Protein AF-B7PYD0-F1 (afdb_monomer_lite)

InterPro domains:
  IPR007000 Phospholipase B-like [PF04916] (1-157)
  IPR007000 Phospholipase B-like [PTHR12370] (1-157)

Radius of gyration: 15.92 Å; chains: 1; bounding box: 41×40×40 Å

Foldseek 3Di:
DAKDWDWAQAQDDPDPPDPDFFQQNIKTFIPHPPDPAHVQGWIDGNLQKTKDKDFQADPDPVLCVLQDPQADDQRVQQVQLSRHDNALVSSQVSSPGRARQPRWIWMWMARNVQDDPPDQRDWRRIKIWTDGRVDIDIDTCSVVCRVVVDDDDDNHD

Organism: Ixodes scapularis (NCBI:txid6945)

Secondary structure (DSSP, 8-state):
---EEEEEE---BSSTT--SBPTTSEEEEEE-TT-SS-SS-EEEETTSEEEEEEE-----GGGGGG--SSSB-HHHHHHHHHHH-SSHHHHHHHHTTTB-S-S-EEEEEEEGGG--TTSPPPTTSEEEEEEETTEEEEEE-HHHHHHHS----SS--

Structure (mmCIF, N/CA/C/O backbone):
data_AF-B7PYD0-F1
#
_entry.id   AF-B7PYD0-F1
#
loop_
_atom_site.group_PDB
_atom_site.id
_atom_site.type_symbol
_atom_site.label_atom_id
_atom_site.label_alt_id
_atom_site.label_comp_id
_atom_site.label_asym_id
_atom_site.label_entity_id
_atom_site.label_seq_id
_atom_site.pdbx_PDB_ins_code
_atom_site.Cartn_x
_atom_site.Cartn_y
_atom_site.Cartn_z
_atom_site.occupancy
_atom_site.B_iso_or_equiv
_atom_site.auth_seq_id
_atom_site.auth_comp_id
_atom_site.auth_asym_id
_atom_site.auth_atom_id
_atom_site.pdbx_PDB_model_num
ATOM 1 N N . MET A 1 1 ? 17.494 -17.123 7.353 1.00 91.00 1 MET A N 1
ATOM 2 C CA . MET A 1 1 ? 16.226 -16.404 7.616 1.00 91.00 1 MET A CA 1
ATOM 3 C C . MET A 1 1 ? 16.428 -15.362 8.721 1.00 91.00 1 MET A C 1
ATOM 5 O O . MET A 1 1 ? 15.903 -15.524 9.813 1.00 91.00 1 MET A O 1
ATOM 9 N N . LEU A 1 2 ? 17.213 -14.304 8.477 1.00 97.56 2 LEU A N 1
ATOM 10 C CA . LEU A 1 2 ? 17.384 -13.230 9.467 1.00 97.56 2 LEU A CA 1
ATOM 11 C C . LEU A 1 2 ? 16.193 -12.275 9.375 1.00 97.56 2 LEU A C 1
ATOM 13 O O . LEU A 1 2 ? 16.037 -11.593 8.366 1.00 97.56 2 LEU A O 1
ATOM 17 N N . ARG A 1 3 ? 15.344 -12.257 10.403 1.00 98.44 3 ARG A N 1
ATOM 18 C CA . ARG A 1 3 ? 14.089 -11.496 10.422 1.00 98.44 3 ARG A CA 1
ATOM 19 C C . ARG A 1 3 ? 14.120 -10.449 11.525 1.00 98.44 3 ARG A C 1
ATOM 21 O O . ARG A 1 3 ? 14.682 -10.686 12.589 1.00 98.44 3 ARG A O 1
ATOM 28 N N . ILE A 1 4 ? 13.498 -9.303 11.268 1.00 98.69 4 ILE A N 1
ATOM 29 C CA . ILE A 1 4 ? 13.268 -8.254 12.262 1.00 98.69 4 ILE A CA 1
ATOM 30 C C . ILE A 1 4 ? 11.843 -7.744 12.072 1.00 98.69 4 ILE A C 1
ATOM 32 O O . ILE A 1 4 ? 11.530 -7.183 11.024 1.00 98.69 4 ILE A O 1
ATOM 36 N N . LEU A 1 5 ? 11.000 -7.893 13.091 1.00 98.75 5 LEU A N 1
ATOM 37 C CA . LEU A 1 5 ? 9.751 -7.140 13.178 1.00 98.75 5 L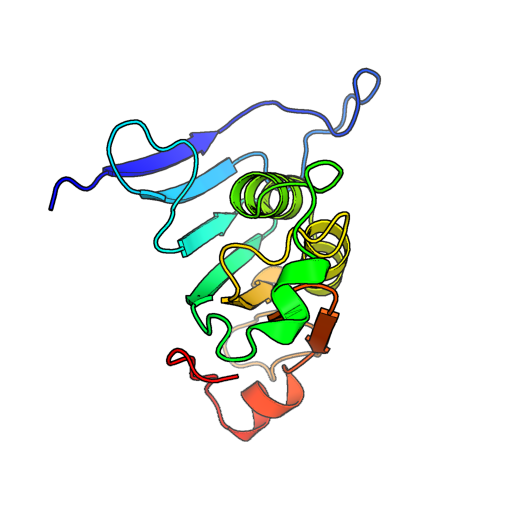EU A CA 1
ATOM 38 C C . LEU A 1 5 ? 10.092 -5.702 13.583 1.00 98.75 5 LEU A C 1
ATOM 40 O O . LEU A 1 5 ? 10.771 -5.488 14.588 1.00 98.75 5 LEU A O 1
ATOM 44 N N . LYS A 1 6 ? 9.662 -4.717 12.795 1.00 98.81 6 LYS A N 1
ATOM 45 C CA . LYS A 1 6 ? 10.004 -3.306 13.015 1.00 98.81 6 LYS A CA 1
ATOM 46 C C . LYS A 1 6 ? 8.772 -2.519 13.395 1.00 98.81 6 LYS A C 1
ATOM 48 O O . LYS A 1 6 ? 7.726 -2.690 12.785 1.00 98.81 6 LYS A O 1
ATOM 53 N N . LYS A 1 7 ? 8.936 -1.611 14.356 1.00 98.81 7 LYS A N 1
ATOM 54 C CA . LYS A 1 7 ? 7.986 -0.543 14.657 1.00 98.81 7 LYS A CA 1
ATOM 55 C C . LYS A 1 7 ? 8.689 0.789 14.455 1.00 98.81 7 LYS A C 1
ATOM 57 O O . LYS A 1 7 ? 9.640 1.100 15.168 1.00 98.81 7 LYS A O 1
ATOM 62 N N . TYR A 1 8 ? 8.219 1.569 13.495 1.00 98.75 8 TYR A N 1
ATOM 63 C CA . TYR A 1 8 ? 8.655 2.943 13.286 1.00 98.75 8 TYR A CA 1
ATOM 64 C C . TYR A 1 8 ? 7.594 3.893 13.817 1.00 98.75 8 TYR A C 1
ATOM 66 O O . TYR A 1 8 ? 6.410 3.672 13.600 1.00 98.75 8 TYR A O 1
ATOM 74 N N . SER A 1 9 ? 8.031 4.926 14.534 1.00 98.62 9 SER A N 1
ATOM 75 C CA . SER A 1 9 ? 7.193 6.003 15.062 1.00 98.62 9 SER A CA 1
ATOM 76 C C . SER A 1 9 ? 7.924 7.311 14.805 1.00 98.62 9 SER A C 1
ATOM 78 O O . SER A 1 9 ? 8.769 7.727 15.598 1.00 98.62 9 SER A O 1
ATOM 80 N N . PHE A 1 10 ? 7.635 7.928 13.668 1.00 97.94 10 PHE A N 1
ATOM 81 C CA . PHE A 1 10 ? 8.270 9.164 13.229 1.00 97.94 10 PHE A CA 1
ATOM 82 C C . PHE A 1 10 ? 7.337 10.356 13.424 1.00 97.94 10 PHE A C 1
ATOM 84 O O . PHE A 1 10 ? 6.131 10.207 13.586 1.00 97.94 10 PHE A O 1
ATOM 91 N N . LYS A 1 11 ? 7.904 11.562 13.416 1.00 96.88 11 LYS A N 1
ATOM 92 C CA . LYS A 1 11 ? 7.161 12.826 13.509 1.00 96.88 11 LYS A CA 1
ATOM 93 C C . LYS A 1 11 ? 7.244 13.586 12.186 1.00 96.88 11 LYS A C 1
ATOM 95 O O . LYS A 1 11 ? 7.642 14.739 12.146 1.00 96.88 11 LYS A O 1
ATOM 100 N N . PHE A 1 12 ? 6.972 12.885 11.087 1.00 96.94 12 PHE A N 1
ATOM 101 C CA . PHE A 1 12 ? 6.965 13.500 9.763 1.00 96.94 12 PHE A CA 1
ATOM 102 C C . PHE A 1 12 ? 5.669 14.276 9.532 1.00 96.94 12 PHE A C 1
ATOM 104 O O . PHE A 1 12 ? 4.609 13.895 10.027 1.00 96.94 12 PHE A O 1
ATOM 111 N N . HIS A 1 13 ? 5.779 15.326 8.731 1.00 96.81 13 HIS A N 1
ATOM 112 C CA . HIS A 1 13 ? 4.676 16.170 8.290 1.00 96.81 13 HIS A CA 1
ATOM 113 C C . HIS A 1 13 ? 4.474 16.011 6.780 1.00 96.81 13 HIS A C 1
ATOM 115 O O . HIS A 1 13 ? 5.375 15.548 6.076 1.00 96.81 13 HIS A O 1
ATOM 121 N N . SER A 1 14 ? 3.289 16.362 6.278 1.00 90.69 14 SER A N 1
ATOM 122 C CA . SER A 1 14 ? 2.932 16.209 4.857 1.00 90.69 14 SER A CA 1
ATOM 123 C C . SER A 1 14 ? 3.811 17.051 3.925 1.00 90.69 14 SER A C 1
ATOM 125 O O . SER A 1 14 ? 4.166 16.614 2.832 1.00 90.69 14 SER A O 1
ATOM 127 N N . THR A 1 15 ? 4.190 18.249 4.370 1.00 91.75 15 THR A N 1
ATOM 128 C CA . THR A 1 15 ? 5.066 19.186 3.659 1.00 91.75 15 THR A CA 1
ATOM 129 C C . THR A 1 15 ? 5.966 19.921 4.652 1.00 91.75 15 THR A C 1
ATOM 131 O O . THR A 1 15 ? 5.723 19.882 5.857 1.00 91.75 15 THR A O 1
ATOM 134 N N . TYR A 1 16 ? 6.986 20.628 4.153 1.00 88.12 16 TYR A N 1
ATOM 135 C CA . TYR A 1 16 ? 7.907 21.418 4.983 1.00 88.12 16 TYR A CA 1
ATOM 136 C C . TYR A 1 16 ? 7.199 22.471 5.857 1.00 88.12 16 TYR A C 1
ATOM 138 O O . TYR A 1 16 ? 7.636 22.727 6.972 1.00 88.12 16 TYR A O 1
ATOM 146 N N . GLY A 1 17 ? 6.106 23.064 5.363 1.00 91.25 17 GLY A N 1
ATOM 147 C CA . GLY A 1 17 ? 5.342 24.085 6.087 1.00 91.25 17 GLY A CA 1
ATOM 148 C C . GLY A 1 17 ? 4.179 23.545 6.923 1.00 91.25 17 GLY A C 1
ATOM 149 O O . GLY A 1 17 ? 3.496 24.331 7.572 1.00 91.25 17 GLY A O 1
ATOM 150 N N . SER A 1 18 ? 3.914 22.235 6.893 1.00 93.25 18 SER A N 1
ATOM 151 C CA . SER A 1 18 ? 2.795 21.644 7.629 1.00 93.25 18 SER A CA 1
ATOM 152 C C . SER A 1 18 ? 3.160 21.386 9.089 1.00 93.25 18 SER A C 1
ATOM 154 O O . SER A 1 18 ? 4.213 20.823 9.378 1.00 93.25 18 SER A O 1
ATOM 156 N N . SER A 1 19 ? 2.251 21.725 10.005 1.00 92.38 19 SER A N 1
ATOM 157 C CA . SER A 1 19 ? 2.303 21.297 11.408 1.00 92.38 19 SER A CA 1
ATOM 158 C C . SER A 1 19 ? 1.579 19.968 11.651 1.00 92.38 19 SER A C 1
ATOM 160 O O . SER A 1 19 ? 1.785 19.330 12.684 1.00 92.38 19 SER A O 1
ATOM 162 N N . GLU A 1 20 ? 0.761 19.509 10.702 1.00 93.62 20 GLU A N 1
ATOM 163 C CA . GLU A 1 20 ? 0.014 18.258 10.814 1.00 93.62 20 GLU A CA 1
ATOM 164 C C . GLU A 1 20 ? 0.927 17.059 10.569 1.00 93.62 20 GLU A C 1
ATOM 166 O O . GLU A 1 20 ? 1.699 17.028 9.602 1.00 93.62 20 GLU A O 1
ATOM 171 N N . LEU A 1 21 ? 0.857 16.075 11.466 1.00 96.50 21 LEU A N 1
ATOM 172 C CA . LEU A 1 21 ? 1.558 14.808 11.306 1.00 96.50 21 LEU A CA 1
ATOM 173 C C . LEU A 1 21 ? 0.917 13.990 10.188 1.00 96.50 21 LEU A C 1
ATOM 175 O O . LEU A 1 21 ? -0.302 13.978 10.031 1.00 96.50 21 LEU A O 1
ATOM 179 N N . ILE A 1 22 ? 1.743 13.252 9.452 1.00 97.94 22 ILE A N 1
ATOM 180 C CA . ILE A 1 22 ? 1.234 12.304 8.461 1.00 97.94 22 ILE A CA 1
ATOM 181 C C . ILE A 1 22 ? 0.354 11.221 9.127 1.00 97.94 22 ILE A C 1
ATOM 183 O O . ILE A 1 22 ? 0.670 10.783 10.239 1.00 97.94 22 ILE A O 1
ATOM 187 N N . PRO A 1 23 ? -0.705 10.723 8.463 1.00 98.31 23 PRO A N 1
ATOM 188 C CA . PRO A 1 23 ? -1.593 9.706 9.038 1.00 98.31 23 PRO A CA 1
ATOM 189 C C . PRO A 1 23 ? -0.860 8.416 9.434 1.00 98.31 23 PRO A C 1
ATOM 191 O O . PRO A 1 23 ? -1.101 7.843 10.499 1.00 98.31 23 PRO A O 1
ATOM 194 N N . GLY A 1 24 ? 0.091 7.981 8.606 1.00 98.50 24 GLY A N 1
ATOM 195 C CA . GLY A 1 24 ? 0.945 6.815 8.829 1.00 98.50 24 GLY A CA 1
ATOM 196 C C . GLY A 1 24 ? 2.221 7.114 9.616 1.00 98.50 24 GLY A C 1
ATOM 197 O O . GLY A 1 24 ? 3.279 6.565 9.306 1.00 98.50 24 GLY A O 1
ATOM 198 N N . HIS A 1 25 ? 2.163 8.010 10.607 1.00 98.31 25 HIS A N 1
ATOM 199 C CA . HIS A 1 25 ? 3.323 8.377 11.428 1.00 98.31 25 HIS A CA 1
ATOM 200 C C . HIS A 1 25 ? 3.896 7.200 12.236 1.00 98.31 25 HIS A C 1
ATOM 202 O O . HIS A 1 25 ? 5.083 7.206 12.574 1.00 98.31 25 HIS A O 1
ATOM 208 N N . THR A 1 26 ? 3.080 6.181 12.529 1.00 98.81 26 THR A N 1
ATOM 209 C CA . THR A 1 26 ? 3.517 4.932 13.156 1.00 98.81 26 THR A CA 1
ATOM 210 C C . THR A 1 26 ? 3.153 3.740 12.277 1.00 98.81 26 THR A C 1
ATOM 212 O O . THR A 1 26 ? 2.001 3.585 11.887 1.00 98.81 26 THR A O 1
ATOM 215 N N . ALA A 1 27 ? 4.115 2.857 12.013 1.00 98.75 27 ALA A N 1
ATOM 216 C CA . ALA A 1 27 ? 3.892 1.618 11.272 1.00 98.75 27 ALA A CA 1
ATOM 217 C C . ALA A 1 27 ? 4.639 0.450 11.924 1.00 98.75 27 ALA A C 1
ATOM 219 O O . ALA A 1 27 ? 5.789 0.600 12.343 1.00 98.75 27 ALA A O 1
ATOM 220 N N . THR A 1 28 ? 3.991 -0.713 11.994 1.00 98.88 28 THR A N 1
ATOM 221 C CA . THR A 1 28 ? 4.602 -1.984 12.410 1.00 98.88 28 THR A CA 1
ATOM 222 C C . THR A 1 28 ? 4.556 -2.969 11.256 1.00 98.88 28 THR A C 1
ATOM 224 O O . THR A 1 28 ? 3.504 -3.132 10.647 1.00 98.88 28 THR A O 1
ATOM 227 N N . PHE A 1 29 ? 5.677 -3.610 10.940 1.00 98.88 29 PHE A N 1
ATOM 228 C CA . PHE A 1 29 ? 5.786 -4.463 9.759 1.00 98.88 29 PHE A CA 1
ATOM 229 C C . PHE A 1 29 ? 6.887 -5.517 9.887 1.00 98.88 29 PHE A C 1
ATOM 231 O O . PHE A 1 29 ? 7.907 -5.299 10.554 1.00 98.88 29 PHE A O 1
ATOM 238 N N . SER A 1 30 ? 6.687 -6.670 9.249 1.00 98.81 30 SER A N 1
ATOM 239 C CA . SER A 1 30 ? 7.702 -7.726 9.139 1.00 98.81 30 SER A CA 1
ATOM 240 C C . SER A 1 30 ? 8.831 -7.271 8.216 1.00 98.81 30 SER A C 1
ATOM 242 O O . SER A 1 30 ? 8.572 -6.592 7.236 1.00 98.81 30 SER A O 1
ATOM 244 N N . SER A 1 31 ? 10.098 -7.564 8.520 1.00 98.81 31 SER A N 1
ATOM 245 C CA . SER A 1 31 ? 11.231 -7.078 7.715 1.00 98.81 31 SER A CA 1
ATOM 246 C C . SER A 1 31 ? 12.510 -7.905 7.940 1.00 98.81 31 SER A C 1
ATOM 248 O O . SER A 1 31 ? 12.498 -8.966 8.569 1.00 98.81 31 SER A O 1
ATOM 250 N N . SER A 1 32 ? 13.638 -7.409 7.420 1.00 98.50 32 SER A N 1
ATOM 251 C CA . SER A 1 32 ? 14.988 -7.988 7.515 1.00 98.50 32 SER A CA 1
ATOM 252 C C . SER A 1 32 ? 16.040 -6.915 7.864 1.00 98.50 32 SER A C 1
ATOM 254 O O . SER A 1 32 ? 15.772 -5.724 7.665 1.00 98.50 32 SER A O 1
ATOM 256 N N . PRO A 1 33 ? 17.235 -7.267 8.383 1.00 98.62 33 PRO A N 1
ATOM 257 C CA . PRO A 1 33 ? 18.307 -6.299 8.657 1.00 98.62 33 PRO A CA 1
ATOM 258 C C . PRO A 1 33 ? 18.625 -5.394 7.452 1.00 98.62 33 PRO A C 1
ATOM 260 O O . PRO A 1 33 ? 18.609 -5.848 6.312 1.00 98.62 33 PRO A O 1
ATOM 263 N N . GLY A 1 34 ? 18.864 -4.100 7.689 1.00 98.00 34 GLY A N 1
ATOM 264 C CA . GLY A 1 34 ? 19.215 -3.117 6.647 1.00 98.00 34 GLY A CA 1
ATOM 265 C C . GLY A 1 34 ? 18.071 -2.643 5.734 1.00 98.00 34 GLY A C 1
ATOM 266 O O . GLY A 1 34 ? 18.185 -1.587 5.121 1.00 98.00 34 GLY A O 1
ATOM 267 N N . ARG A 1 35 ? 16.939 -3.356 5.666 1.00 98.06 35 ARG A N 1
ATOM 268 C CA . ARG A 1 35 ? 15.778 -2.936 4.859 1.00 98.06 35 ARG A CA 1
ATOM 269 C C . ARG A 1 35 ? 14.967 -1.851 5.580 1.00 98.06 35 ARG A C 1
ATOM 271 O O . ARG A 1 35 ? 14.651 -2.014 6.749 1.00 98.06 35 ARG A O 1
ATOM 278 N N . ILE A 1 36 ? 14.585 -0.760 4.924 1.00 98.44 36 ILE A N 1
ATOM 279 C CA . ILE A 1 36 ? 13.786 0.320 5.559 1.00 98.44 36 ILE A CA 1
ATOM 280 C C . ILE A 1 36 ? 12.269 0.197 5.321 1.00 98.44 36 ILE A C 1
ATOM 282 O O . ILE A 1 36 ? 11.508 1.095 5.668 1.00 98.44 36 ILE A O 1
ATOM 286 N N . PHE A 1 37 ? 11.847 -0.921 4.734 1.00 98.69 37 PHE A N 1
ATOM 287 C CA . PHE A 1 37 ? 10.468 -1.317 4.443 1.00 98.69 37 PHE A CA 1
ATOM 288 C C . PHE A 1 37 ? 10.308 -2.824 4.725 1.00 98.69 37 PHE A C 1
ATOM 290 O O . PHE A 1 37 ? 11.274 -3.476 5.141 1.00 98.69 37 PHE A O 1
ATOM 297 N N . SER A 1 38 ? 9.113 -3.382 4.556 1.00 98.75 38 SER A N 1
ATOM 298 C CA . SER A 1 38 ? 8.831 -4.792 4.826 1.00 98.75 38 SER A CA 1
ATOM 299 C C . SER A 1 38 ? 9.524 -5.706 3.828 1.00 98.75 38 SER A C 1
ATOM 301 O O . SER A 1 38 ? 10.485 -6.389 4.195 1.00 98.75 38 SER A O 1
ATOM 303 N N . GLY A 1 39 ? 9.113 -5.637 2.563 1.00 97.69 39 GLY A N 1
ATOM 304 C CA . GLY A 1 39 ? 9.596 -6.508 1.505 1.00 97.69 39 GLY A CA 1
ATOM 305 C C . GLY A 1 39 ? 9.067 -7.933 1.547 1.00 97.69 39 GLY A C 1
ATOM 306 O O . GLY A 1 39 ? 9.579 -8.748 0.786 1.00 97.69 39 GLY A O 1
ATOM 307 N N . ASP A 1 40 ? 8.147 -8.227 2.470 1.00 98.19 40 ASP A N 1
ATOM 308 C CA . ASP A 1 40 ? 7.336 -9.439 2.434 1.00 98.19 40 ASP A CA 1
ATOM 309 C C . ASP A 1 40 ? 6.167 -9.296 1.431 1.00 98.19 40 ASP A C 1
ATOM 311 O O . ASP A 1 40 ? 6.031 -10.195 0.613 1.00 98.19 40 ASP A O 1
ATOM 315 N N . ASP A 1 41 ? 5.326 -8.246 1.407 1.00 98.56 41 ASP A N 1
ATOM 316 C CA . ASP A 1 41 ? 5.104 -7.117 2.337 1.00 98.56 41 ASP A CA 1
ATOM 317 C C . ASP A 1 41 ? 3.895 -7.309 3.298 1.00 98.56 41 ASP A C 1
ATOM 319 O O . ASP A 1 41 ? 2.841 -7.804 2.902 1.00 98.56 41 ASP A O 1
ATOM 323 N N . PHE A 1 42 ? 4.003 -6.833 4.551 1.00 98.88 42 PHE A N 1
ATOM 324 C CA . PHE A 1 42 ? 2.890 -6.775 5.522 1.00 98.88 42 PHE A CA 1
ATOM 325 C C . PHE A 1 42 ? 3.044 -5.615 6.522 1.00 98.88 42 PHE A C 1
ATOM 327 O O . PHE A 1 42 ? 4.039 -5.558 7.252 1.00 98.88 42 PHE A O 1
ATOM 334 N N . TYR A 1 43 ? 2.044 -4.729 6.621 1.00 98.94 43 TYR A N 1
ATOM 335 C CA . TYR A 1 43 ? 2.060 -3.543 7.486 1.00 98.94 43 TYR A CA 1
ATOM 336 C C . TYR A 1 43 ? 0.761 -3.346 8.272 1.00 98.94 43 TYR A C 1
ATOM 338 O O . TYR A 1 43 ? -0.339 -3.526 7.755 1.00 98.94 43 TYR A O 1
ATOM 346 N N . LEU A 1 44 ? 0.907 -2.847 9.500 1.00 98.9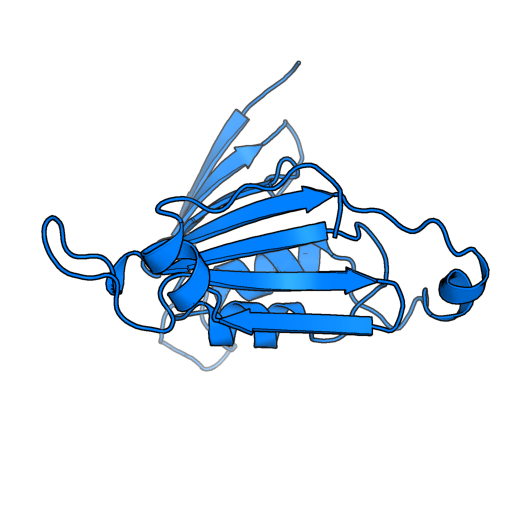4 44 LEU A N 1
ATOM 347 C CA . LEU A 1 44 ? -0.149 -2.228 10.302 1.00 98.94 44 LEU A CA 1
ATOM 348 C C . LEU A 1 44 ? 0.215 -0.764 10.553 1.00 98.94 44 LEU A C 1
ATOM 350 O O . LEU A 1 44 ? 1.324 -0.476 11.016 1.00 98.94 44 LEU A O 1
ATOM 354 N N . ILE A 1 45 ? -0.700 0.156 10.255 1.00 98.94 45 ILE A N 1
ATOM 355 C CA . ILE A 1 45 ? -0.401 1.587 10.129 1.00 98.94 45 ILE A CA 1
ATOM 356 C C . ILE A 1 45 ? -1.326 2.404 11.044 1.00 98.94 45 ILE A C 1
ATOM 358 O O . ILE A 1 45 ? -2.508 2.097 11.186 1.00 98.94 45 ILE A O 1
ATOM 362 N N . SER A 1 46 ? -0.808 3.474 11.658 1.00 98.75 46 SER A N 1
ATOM 363 C CA . SER A 1 46 ? -1.564 4.357 12.566 1.00 98.75 46 SER A CA 1
ATOM 364 C C . SER A 1 46 ? -2.776 5.038 11.938 1.00 98.75 46 SER A C 1
ATOM 366 O O . SER A 1 46 ? -3.673 5.442 12.668 1.00 98.75 46 SER A O 1
ATOM 368 N N . SER A 1 47 ? -2.848 5.115 10.608 1.00 98.62 47 SER A N 1
ATOM 369 C CA . SER A 1 47 ? -4.031 5.581 9.876 1.00 98.62 47 SER A CA 1
ATOM 370 C C . SER A 1 47 ? -5.220 4.610 9.949 1.00 98.62 47 SER A C 1
ATOM 372 O O . SER A 1 47 ? -6.275 4.880 9.373 1.00 98.62 47 SER A O 1
ATOM 374 N N . GLY A 1 48 ? -5.067 3.469 10.630 1.00 98.81 48 GLY A N 1
ATOM 375 C CA . GLY A 1 48 ? -6.061 2.398 10.696 1.00 98.81 48 GLY A CA 1
ATOM 376 C C . GLY A 1 48 ? -6.055 1.490 9.465 1.00 98.81 48 GLY A C 1
ATOM 377 O O . GLY A 1 48 ? -6.943 0.654 9.328 1.00 98.81 48 GLY A O 1
ATOM 378 N N . LEU A 1 49 ? -5.071 1.649 8.575 1.00 98.94 49 LEU A N 1
ATOM 379 C CA . LEU A 1 49 ? -4.895 0.796 7.405 1.00 98.94 49 LEU A CA 1
ATOM 380 C C . LEU A 1 49 ? -4.000 -0.407 7.730 1.00 98.94 49 LEU A C 1
ATOM 382 O O . LEU A 1 49 ? -3.017 -0.295 8.471 1.00 98.94 49 LEU A O 1
ATOM 386 N N . ALA A 1 50 ? -4.317 -1.543 7.118 1.00 98.94 50 ALA A N 1
ATOM 387 C CA . ALA A 1 50 ? -3.411 -2.671 6.963 1.00 98.94 50 ALA A CA 1
ATOM 388 C C . ALA A 1 50 ? -3.139 -2.893 5.474 1.00 98.94 50 ALA A C 1
ATOM 390 O O . ALA A 1 50 ? -4.069 -2.874 4.667 1.00 98.94 50 ALA A O 1
ATOM 391 N N . THR A 1 51 ? -1.871 -3.082 5.112 1.00 98.94 51 THR A N 1
ATOM 392 C CA . THR A 1 51 ? -1.452 -3.256 3.715 1.00 98.94 51 THR A CA 1
ATOM 393 C C . THR A 1 51 ? -0.586 -4.494 3.578 1.00 98.94 51 THR A C 1
ATOM 395 O O . THR A 1 51 ? 0.280 -4.758 4.414 1.00 98.94 51 THR A O 1
ATOM 398 N N . MET A 1 52 ? -0.840 -5.278 2.537 1.00 98.88 52 MET A N 1
ATOM 399 C CA . MET A 1 52 ? -0.051 -6.460 2.201 1.00 98.88 52 MET A CA 1
ATOM 400 C C . MET A 1 52 ? -0.141 -6.756 0.709 1.00 98.88 52 MET A C 1
ATOM 402 O O . MET A 1 52 ? -1.023 -6.233 0.026 1.00 98.88 52 MET A O 1
ATOM 406 N N . GLU A 1 53 ? 0.744 -7.608 0.212 1.00 98.88 53 GLU A N 1
ATOM 407 C CA . GLU A 1 53 ? 0.805 -7.937 -1.208 1.00 98.88 53 GLU A CA 1
ATOM 408 C C . GLU A 1 53 ? 1.178 -9.391 -1.476 1.00 98.88 53 GLU A C 1
ATOM 410 O O . GLU A 1 53 ? 1.739 -10.071 -0.615 1.00 98.88 53 GLU A O 1
ATOM 415 N N . THR A 1 54 ? 0.867 -9.854 -2.687 1.00 98.88 54 THR A N 1
ATOM 416 C CA . THR A 1 54 ? 1.595 -10.966 -3.300 1.00 98.88 54 THR A CA 1
ATOM 417 C C . THR A 1 54 ? 2.078 -10.580 -4.694 1.00 98.88 54 THR A C 1
ATOM 419 O O . THR A 1 54 ? 1.381 -9.917 -5.468 1.00 98.88 54 THR A O 1
ATOM 422 N N . THR A 1 55 ? 3.289 -11.013 -5.033 1.00 98.75 55 THR A N 1
ATOM 423 C CA . THR A 1 55 ? 3.930 -10.661 -6.300 1.00 98.75 55 THR A CA 1
ATOM 424 C C . THR A 1 55 ? 3.333 -11.441 -7.460 1.00 98.75 55 THR A C 1
ATOM 426 O O . THR A 1 55 ? 3.425 -12.665 -7.488 1.00 98.75 55 THR A O 1
ATOM 429 N N . THR A 1 56 ? 2.788 -10.751 -8.455 1.00 97.56 56 THR A N 1
ATOM 430 C CA . THR A 1 56 ? 2.242 -11.350 -9.684 1.00 97.56 56 THR A CA 1
ATOM 431 C C . THR A 1 56 ? 3.280 -11.404 -10.809 1.00 97.56 56 THR A C 1
ATOM 433 O O . THR A 1 56 ? 3.237 -12.276 -11.676 1.00 97.56 56 THR A O 1
ATOM 436 N N . GLY A 1 57 ? 4.275 -10.510 -10.782 1.00 95.69 57 GLY A N 1
ATOM 437 C CA . GLY A 1 57 ? 5.362 -10.471 -11.760 1.00 95.69 57 GLY A CA 1
ATOM 438 C C . GLY A 1 57 ? 4.947 -9.895 -13.120 1.00 95.69 57 GL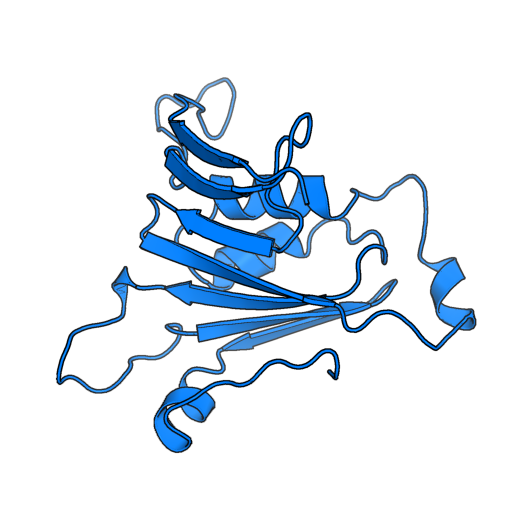Y A C 1
ATOM 439 O O . GLY A 1 57 ? 4.034 -9.085 -13.228 1.00 95.69 57 GLY A O 1
ATOM 440 N N . ASN A 1 58 ? 5.690 -10.234 -14.175 1.00 97.38 58 ASN A N 1
ATOM 441 C CA . ASN A 1 58 ? 5.349 -9.866 -15.552 1.00 97.38 58 ASN A CA 1
ATOM 442 C C . ASN A 1 58 ? 5.895 -10.914 -16.530 1.00 97.38 58 ASN A C 1
ATOM 444 O O . ASN A 1 58 ? 7.107 -11.003 -16.722 1.00 97.38 58 ASN A O 1
ATOM 448 N N . GLY A 1 59 ? 5.002 -11.661 -17.183 1.00 96.56 59 GLY A N 1
ATOM 449 C CA . GLY A 1 59 ? 5.361 -12.632 -18.225 1.00 96.56 59 GLY A CA 1
ATOM 450 C C . GLY A 1 59 ? 5.499 -12.039 -19.632 1.00 96.56 59 GLY A C 1
ATOM 451 O O . GLY A 1 59 ? 5.962 -12.721 -20.541 1.00 96.56 59 GLY A O 1
ATOM 452 N N . ASN A 1 60 ? 5.108 -10.777 -19.841 1.00 98.00 60 ASN A N 1
ATOM 453 C CA . ASN A 1 60 ? 5.111 -10.140 -21.154 1.00 98.00 60 ASN A CA 1
ATOM 454 C C . ASN A 1 60 ? 6.330 -9.216 -21.313 1.00 98.00 60 ASN A C 1
ATOM 456 O O . ASN A 1 60 ? 6.325 -8.064 -20.869 1.00 98.00 60 ASN A O 1
ATOM 460 N N . SER A 1 61 ? 7.373 -9.699 -21.994 1.00 97.88 61 SER A N 1
ATOM 461 C CA . SER A 1 61 ? 8.619 -8.946 -22.224 1.00 97.88 61 SER A CA 1
ATOM 462 C C . SER A 1 61 ? 8.404 -7.634 -22.982 1.00 97.88 61 SER A C 1
ATOM 464 O O . SER A 1 61 ? 9.162 -6.679 -22.809 1.00 97.88 61 SER A O 1
ATOM 466 N N . SER A 1 62 ? 7.333 -7.540 -23.773 1.00 98.50 62 SER A N 1
ATOM 467 C CA . SER A 1 62 ? 7.011 -6.327 -24.516 1.00 98.50 62 SER A CA 1
ATOM 468 C C . SER A 1 62 ? 6.683 -5.145 -23.592 1.00 98.50 62 SER A C 1
ATOM 470 O O . SER A 1 62 ? 6.863 -3.999 -24.002 1.00 98.50 62 SER A O 1
ATOM 472 N N . LEU A 1 63 ? 6.271 -5.392 -22.343 1.00 98.44 63 LEU A N 1
ATOM 473 C CA . LEU A 1 63 ? 5.980 -4.351 -21.355 1.00 98.44 63 LEU A CA 1
ATOM 474 C C . LEU A 1 63 ? 7.243 -3.740 -20.729 1.00 98.44 63 LEU A C 1
ATOM 476 O O . LEU A 1 63 ? 7.181 -2.632 -20.200 1.00 98.44 63 LEU A O 1
ATOM 480 N N . PHE A 1 64 ? 8.417 -4.372 -20.850 1.00 98.19 64 PHE A N 1
ATOM 481 C CA . PHE A 1 64 ? 9.665 -3.824 -20.295 1.00 98.19 64 PHE A CA 1
ATOM 482 C C . PHE A 1 64 ? 10.034 -2.447 -20.865 1.00 98.19 64 PHE A C 1
ATOM 484 O O . PHE A 1 64 ? 10.723 -1.680 -20.200 1.00 98.19 64 PHE A O 1
ATOM 491 N N . ARG A 1 65 ? 9.489 -2.072 -22.031 1.00 97.94 65 ARG A N 1
ATOM 492 C CA . ARG A 1 65 ? 9.613 -0.722 -22.610 1.00 97.94 65 ARG A CA 1
ATOM 493 C C . ARG A 1 65 ? 9.097 0.407 -21.696 1.00 97.94 65 ARG A C 1
ATOM 495 O O . ARG A 1 65 ? 9.444 1.570 -21.907 1.00 97.94 65 ARG A O 1
ATOM 502 N N . TYR A 1 66 ? 8.236 0.088 -20.725 1.00 98.25 66 TYR A N 1
ATOM 503 C CA . TYR A 1 66 ? 7.679 1.047 -19.766 1.00 98.25 66 TYR A CA 1
ATOM 504 C C . TYR A 1 66 ? 8.533 1.210 -18.503 1.00 98.25 66 TYR A C 1
ATOM 506 O O . TYR A 1 66 ? 8.306 2.151 -17.746 1.00 98.25 66 TYR A O 1
ATOM 514 N N . ILE A 1 67 ? 9.540 0.357 -18.297 1.00 98.19 67 ILE A N 1
ATOM 515 C CA . ILE A 1 67 ? 10.477 0.473 -17.178 1.00 98.19 67 ILE A CA 1
ATOM 516 C C . ILE A 1 67 ? 11.532 1.518 -17.552 1.00 98.19 67 ILE A C 1
ATOM 518 O O . ILE A 1 67 ? 12.345 1.307 -18.453 1.00 98.19 67 ILE A O 1
ATOM 522 N N . LYS A 1 68 ? 11.491 2.678 -16.890 1.00 97.62 68 LYS A N 1
ATOM 523 C CA . LYS A 1 68 ? 12.318 3.851 -17.216 1.00 97.62 68 LYS A CA 1
ATOM 524 C C . LYS A 1 68 ? 12.891 4.493 -15.949 1.00 97.62 68 LYS A C 1
ATOM 526 O O . LYS A 1 68 ? 12.237 4.444 -14.909 1.00 97.62 68 LYS A O 1
ATOM 531 N N . PRO A 1 69 ? 14.053 5.168 -16.021 1.00 97.38 69 PRO A N 1
ATOM 532 C CA . PRO A 1 69 ? 14.647 5.847 -14.864 1.00 97.38 69 PRO A CA 1
ATOM 533 C C . PRO A 1 69 ? 13.829 7.052 -14.369 1.00 97.38 69 PRO A C 1
ATOM 535 O O . PRO A 1 69 ? 14.007 7.490 -13.242 1.00 97.38 69 PRO A O 1
ATOM 538 N N . THR A 1 70 ? 12.905 7.579 -15.176 1.00 97.12 70 THR A N 1
ATOM 539 C CA . THR A 1 70 ? 11.983 8.669 -14.806 1.00 97.12 70 THR A CA 1
ATOM 540 C C . THR A 1 70 ? 10.722 8.149 -14.098 1.00 97.12 70 THR A C 1
ATOM 542 O O . THR A 1 70 ? 9.617 8.623 -14.356 1.00 97.12 70 THR A O 1
ATOM 545 N N . THR A 1 71 ? 10.871 7.121 -13.263 1.00 97.81 71 THR A N 1
ATOM 546 C CA . THR A 1 71 ? 9.801 6.493 -12.470 1.00 97.81 71 THR A CA 1
ATOM 547 C C . THR A 1 71 ? 10.259 6.339 -11.020 1.00 97.81 71 THR A C 1
ATOM 549 O O . THR A 1 71 ? 11.443 6.499 -10.727 1.00 97.81 71 THR A O 1
ATOM 552 N N . ASN A 1 72 ? 9.342 6.014 -10.106 1.00 98.44 72 ASN A N 1
ATOM 553 C CA . ASN A 1 72 ? 9.686 5.740 -8.712 1.00 98.44 72 ASN A CA 1
ATOM 554 C C . ASN A 1 72 ? 9.630 4.240 -8.440 1.00 98.44 72 ASN A C 1
ATOM 556 O O . ASN A 1 72 ? 8.598 3.601 -8.656 1.00 98.44 72 ASN A O 1
ATOM 560 N N . LEU A 1 73 ? 10.728 3.689 -7.917 1.00 98.69 73 LEU A N 1
ATOM 561 C CA . LEU A 1 73 ? 10.782 2.288 -7.505 1.00 98.69 73 LEU A CA 1
ATOM 562 C C . LEU A 1 73 ? 9.671 1.971 -6.502 1.00 98.69 73 LEU A C 1
ATOM 564 O O . LEU A 1 73 ? 9.306 2.797 -5.664 1.00 98.69 73 LEU A O 1
ATOM 568 N N . GLU A 1 74 ? 9.160 0.749 -6.596 1.00 98.75 74 GLU A N 1
ATOM 569 C CA . GLU A 1 74 ? 7.986 0.294 -5.855 1.00 98.75 74 GLU A CA 1
ATOM 570 C C . GLU A 1 74 ? 8.098 0.546 -4.349 1.00 98.75 74 GLU A C 1
ATOM 572 O O . GLU A 1 74 ? 7.213 1.188 -3.792 1.00 98.75 74 GLU A O 1
ATOM 577 N N . TYR A 1 75 ? 9.228 0.202 -3.722 1.00 98.69 75 TYR A N 1
ATOM 578 C CA . TYR A 1 75 ? 9.378 0.370 -2.274 1.00 98.69 75 TYR A CA 1
ATOM 579 C C . TYR A 1 75 ? 9.250 1.839 -1.824 1.00 98.69 75 TYR A C 1
ATOM 581 O O . TYR A 1 75 ? 8.808 2.115 -0.709 1.00 98.69 75 TYR A O 1
ATOM 589 N N . VAL A 1 76 ? 9.619 2.803 -2.681 1.00 98.69 76 VAL A N 1
ATOM 590 C CA . VAL A 1 76 ? 9.462 4.241 -2.402 1.00 98.69 76 VAL A CA 1
ATOM 591 C C . VAL A 1 76 ? 7.987 4.623 -2.455 1.00 98.69 76 VAL A C 1
ATOM 593 O O . VAL A 1 76 ? 7.507 5.338 -1.574 1.00 98.69 76 VAL A O 1
ATOM 596 N N . ARG A 1 77 ? 7.260 4.123 -3.462 1.00 98.88 77 ARG A N 1
ATOM 597 C CA . ARG A 1 77 ? 5.816 4.346 -3.621 1.00 98.88 77 ARG A CA 1
ATOM 598 C C . ARG A 1 77 ? 5.024 3.693 -2.488 1.00 98.88 77 ARG A C 1
ATOM 600 O O . ARG A 1 77 ? 4.154 4.347 -1.926 1.00 98.88 77 ARG A O 1
ATOM 607 N N . ASN A 1 78 ? 5.395 2.477 -2.091 1.00 98.88 78 ASN A N 1
ATOM 608 C CA . ASN A 1 78 ? 4.870 1.757 -0.930 1.00 98.88 78 ASN A CA 1
ATOM 609 C C . ASN A 1 78 ? 5.045 2.575 0.364 1.00 98.88 78 ASN A C 1
ATOM 611 O O . ASN A 1 78 ? 4.067 2.893 1.041 1.00 98.88 78 ASN A O 1
ATOM 615 N N . ILE A 1 79 ? 6.271 3.027 0.671 1.00 98.75 79 ILE A N 1
ATOM 616 C CA . ILE A 1 79 ? 6.529 3.880 1.845 1.00 98.75 79 ILE A CA 1
ATOM 617 C C . ILE A 1 79 ? 5.696 5.170 1.796 1.00 98.75 79 ILE A C 1
ATOM 619 O O . ILE A 1 79 ? 5.156 5.580 2.823 1.00 98.75 79 ILE A O 1
ATOM 623 N N . ALA A 1 80 ? 5.605 5.829 0.637 1.00 98.62 80 ALA A N 1
ATOM 624 C CA . ALA A 1 80 ? 4.841 7.066 0.489 1.00 98.62 80 ALA A CA 1
ATOM 625 C C . ALA A 1 80 ? 3.337 6.845 0.722 1.00 98.62 80 ALA A C 1
ATOM 627 O O . ALA A 1 80 ? 2.736 7.577 1.506 1.00 98.62 80 ALA A O 1
ATOM 628 N N . ALA A 1 81 ? 2.755 5.811 0.109 1.00 98.88 81 ALA A N 1
ATOM 629 C CA . ALA A 1 81 ? 1.347 5.460 0.272 1.00 98.88 81 ALA A CA 1
ATOM 630 C C . ALA A 1 81 ? 1.022 5.090 1.727 1.00 98.88 81 ALA A C 1
ATOM 632 O O . ALA A 1 81 ? 0.106 5.663 2.313 1.00 98.88 81 ALA A O 1
ATOM 633 N N . ASN A 1 82 ? 1.841 4.243 2.363 1.00 98.88 82 ASN A N 1
ATOM 634 C CA . ASN A 1 82 ? 1.677 3.879 3.776 1.00 98.88 82 ASN A CA 1
ATOM 635 C C . ASN A 1 82 ? 1.755 5.087 4.719 1.00 98.88 82 ASN A C 1
ATOM 637 O O . ASN A 1 82 ? 1.104 5.105 5.758 1.00 98.88 82 ASN A O 1
ATOM 641 N N . ARG A 1 83 ? 2.572 6.090 4.390 1.00 98.50 83 ARG A N 1
ATOM 642 C CA . ARG A 1 83 ? 2.736 7.290 5.219 1.00 98.50 83 ARG A CA 1
ATOM 643 C C . ARG A 1 83 ? 1.570 8.258 5.087 1.00 98.50 83 ARG A C 1
ATOM 645 O O . ARG A 1 83 ? 1.172 8.848 6.087 1.00 98.50 83 ARG A O 1
ATOM 652 N N . LEU A 1 84 ? 1.076 8.460 3.871 1.00 98.50 84 LEU A N 1
ATOM 653 C CA . LEU A 1 84 ? 0.192 9.577 3.547 1.00 98.50 84 LEU A CA 1
ATOM 654 C C . LEU A 1 84 ? -1.291 9.201 3.534 1.00 98.50 84 LEU A C 1
ATOM 656 O O . LEU A 1 84 ? -2.111 10.063 3.819 1.00 98.50 84 LEU A O 1
ATOM 660 N N . ALA A 1 85 ? -1.637 7.948 3.237 1.00 98.69 85 ALA A N 1
ATOM 661 C CA . ALA A 1 85 ? -3.025 7.565 3.022 1.00 98.69 85 ALA A CA 1
ATOM 662 C C . ALA A 1 85 ? -3.848 7.460 4.314 1.00 98.69 85 ALA A C 1
ATOM 664 O O . ALA A 1 85 ? -3.421 6.883 5.322 1.00 98.69 85 ALA A O 1
ATOM 665 N N . THR A 1 86 ? -5.081 7.954 4.234 1.00 98.44 86 THR A N 1
ATOM 666 C CA . THR A 1 86 ? -6.130 7.829 5.251 1.00 98.44 86 THR A CA 1
ATOM 667 C C . THR A 1 86 ? -7.195 6.799 4.886 1.00 98.44 86 THR A C 1
ATOM 669 O O . THR A 1 86 ? -7.914 6.349 5.774 1.00 98.44 86 THR A O 1
ATOM 672 N N . SER A 1 87 ? -7.289 6.380 3.622 1.00 98.88 87 SER A N 1
ATOM 673 C CA . SER A 1 87 ? -8.248 5.380 3.135 1.00 98.88 87 SER A CA 1
ATOM 674 C C . SER A 1 87 ? -7.595 4.400 2.154 1.00 98.88 87 SER A C 1
ATOM 676 O O . SER A 1 87 ? -6.491 4.645 1.660 1.00 98.88 87 SER A O 1
ATOM 678 N N . GLY A 1 88 ? -8.277 3.287 1.862 1.00 98.81 88 GLY A N 1
ATOM 679 C CA . GLY A 1 88 ? -7.824 2.334 0.843 1.00 98.81 88 GLY A CA 1
ATOM 680 C C . GLY A 1 88 ? -7.729 2.950 -0.554 1.00 98.81 88 GLY A C 1
ATOM 681 O O . GLY A 1 88 ? -6.711 2.795 -1.224 1.00 98.81 88 GLY A O 1
ATOM 682 N N . GLU A 1 89 ? -8.736 3.729 -0.949 1.00 98.81 89 GLU A N 1
ATOM 683 C CA . GLU A 1 89 ? -8.753 4.464 -2.218 1.00 98.81 89 GLU A CA 1
ATOM 684 C C . GLU A 1 89 ? -7.548 5.402 -2.332 1.00 98.81 89 GLU A C 1
ATOM 686 O O . GLU A 1 89 ? -6.755 5.294 -3.269 1.00 98.81 89 GLU A O 1
ATOM 691 N N . GLU A 1 90 ? -7.332 6.244 -1.319 1.00 98.81 90 GLU A N 1
ATOM 692 C CA . GLU A 1 90 ? -6.221 7.196 -1.298 1.00 98.81 90 GLU A CA 1
ATOM 693 C C . GLU A 1 90 ? -4.861 6.481 -1.333 1.00 98.81 90 GLU A C 1
ATOM 695 O O . GLU A 1 90 ? -3.937 6.919 -2.021 1.00 98.81 90 GLU A O 1
ATOM 700 N N . TRP A 1 91 ? -4.731 5.343 -0.642 1.00 98.94 91 TRP A N 1
ATOM 701 C CA . TRP A 1 91 ? -3.519 4.527 -0.711 1.00 98.94 91 TRP A CA 1
ATOM 702 C C . TRP A 1 91 ? -3.240 4.088 -2.147 1.00 98.94 91 TRP A C 1
ATOM 704 O O . TRP A 1 91 ? -2.131 4.284 -2.655 1.00 98.94 91 TRP A O 1
ATOM 714 N N . THR A 1 92 ? -4.260 3.559 -2.829 1.00 98.88 92 THR A N 1
ATOM 715 C CA . THR A 1 92 ? -4.135 3.116 -4.221 1.00 98.88 92 THR A CA 1
ATOM 716 C C . THR A 1 92 ? -3.877 4.280 -5.182 1.00 98.88 92 THR A C 1
ATOM 718 O O . THR A 1 92 ? -3.090 4.131 -6.119 1.00 98.88 92 THR A O 1
ATOM 721 N N . ASP A 1 93 ? -4.433 5.470 -4.936 1.00 98.88 93 ASP A N 1
ATOM 722 C CA . ASP A 1 93 ? -4.133 6.699 -5.683 1.00 98.88 93 ASP A CA 1
ATOM 723 C C . ASP A 1 93 ? -2.667 7.114 -5.564 1.00 98.88 93 ASP A C 1
ATOM 725 O O . ASP A 1 93 ? -2.013 7.403 -6.572 1.00 98.88 93 ASP A O 1
ATOM 729 N N . ILE A 1 94 ? -2.139 7.153 -4.340 1.00 98.81 94 ILE A N 1
ATOM 730 C CA . ILE A 1 94 ? -0.767 7.588 -4.066 1.00 98.81 94 ILE A CA 1
ATOM 731 C C . ILE A 1 94 ? 0.230 6.579 -4.633 1.00 98.81 94 ILE A C 1
ATOM 733 O O . ILE A 1 94 ? 1.168 6.976 -5.329 1.00 98.81 94 ILE A O 1
ATOM 737 N N . PHE A 1 95 ? 0.005 5.283 -4.398 1.00 98.88 95 PHE A N 1
ATOM 738 C CA . PHE A 1 95 ? 0.868 4.211 -4.896 1.00 98.88 95 PHE A CA 1
ATOM 739 C C . PHE A 1 95 ? 0.948 4.182 -6.429 1.00 98.88 95 PHE A C 1
ATOM 741 O O . PHE A 1 95 ? 1.994 3.844 -6.992 1.00 98.88 95 PHE A O 1
ATOM 748 N N . SER A 1 96 ? -0.134 4.582 -7.109 1.00 98.81 96 SER A N 1
ATOM 749 C CA . SER A 1 96 ? -0.211 4.579 -8.573 1.00 98.81 96 SER A CA 1
ATOM 750 C C . SER A 1 96 ? 0.699 5.605 -9.252 1.00 98.81 96 SER A C 1
ATOM 752 O O . SER A 1 96 ? 1.021 5.475 -10.437 1.00 98.81 96 SER A O 1
ATOM 754 N N . ARG A 1 97 ? 1.120 6.648 -8.529 1.00 98.50 97 ARG A N 1
ATOM 755 C CA . ARG A 1 97 ? 1.913 7.742 -9.100 1.00 98.50 97 ARG A CA 1
ATOM 756 C C . ARG A 1 97 ? 3.313 7.262 -9.465 1.00 98.50 97 ARG A C 1
ATOM 758 O O . ARG A 1 97 ? 4.011 6.680 -8.641 1.00 98.50 97 ARG A O 1
ATOM 765 N N . TYR A 1 98 ? 3.754 7.588 -10.680 1.00 98.38 98 TYR A N 1
ATOM 766 C CA . TYR A 1 98 ? 5.089 7.249 -11.189 1.00 98.38 98 TYR A CA 1
ATOM 767 C C . TYR A 1 98 ? 5.405 5.744 -11.140 1.00 98.38 98 TYR A C 1
ATOM 769 O O . TYR A 1 98 ? 6.527 5.364 -10.800 1.00 98.38 98 TYR A O 1
ATOM 777 N N . ASN A 1 99 ? 4.419 4.900 -11.473 1.00 98.62 99 ASN A N 1
ATOM 778 C CA . ASN A 1 99 ? 4.577 3.449 -11.588 1.00 98.62 99 ASN A CA 1
ATOM 779 C C . ASN A 1 99 ? 5.856 3.077 -12.361 1.00 98.62 99 ASN A C 1
ATOM 781 O O . ASN A 1 99 ? 6.034 3.472 -13.514 1.00 98.62 99 ASN A O 1
ATOM 785 N N . SER A 1 100 ? 6.726 2.292 -11.727 1.00 98.62 100 SER A N 1
ATOM 786 C CA . SER A 1 100 ? 7.988 1.828 -12.303 1.00 98.62 100 SER A CA 1
ATOM 787 C C . SER A 1 100 ? 7.875 0.551 -13.132 1.00 98.62 100 SER A C 1
ATOM 789 O O . SER A 1 100 ? 8.802 0.235 -13.873 1.00 98.62 100 SER A O 1
ATOM 791 N N . GLY A 1 101 ? 6.789 -0.217 -12.995 1.00 98.31 101 GLY A N 1
ATOM 792 C CA . GLY A 1 101 ? 6.682 -1.554 -13.588 1.00 98.31 101 GLY A CA 1
ATOM 793 C C . GLY A 1 101 ? 7.621 -2.593 -12.971 1.00 98.31 101 GLY A C 1
ATOM 794 O O . GLY A 1 101 ? 7.900 -3.623 -13.584 1.00 98.31 101 GLY A O 1
ATOM 795 N N . THR A 1 102 ? 8.149 -2.320 -11.779 1.00 98.62 102 THR A N 1
ATOM 796 C CA . THR A 1 102 ? 9.061 -3.199 -11.037 1.00 98.62 102 THR A CA 1
ATOM 797 C C . THR A 1 102 ? 8.390 -3.655 -9.754 1.00 98.62 102 THR A C 1
ATOM 799 O O . THR A 1 102 ? 7.681 -2.850 -9.157 1.00 98.62 102 THR A O 1
ATOM 802 N N . TYR A 1 103 ? 8.677 -4.879 -9.300 1.00 98.50 103 TYR A N 1
ATOM 803 C CA . TYR A 1 103 ? 8.001 -5.497 -8.149 1.00 98.50 103 TYR A CA 1
ATOM 804 C C . TYR A 1 103 ? 6.470 -5.420 -8.331 1.00 98.50 103 TYR A C 1
ATOM 806 O O . TYR A 1 103 ? 5.760 -4.653 -7.693 1.00 98.50 103 TYR A O 1
ATOM 814 N N . ASN A 1 104 ? 6.000 -6.102 -9.377 1.00 98.69 104 ASN A N 1
ATOM 815 C CA . ASN A 1 104 ? 4.608 -6.068 -9.817 1.00 98.69 104 ASN A CA 1
ATOM 816 C C . ASN A 1 104 ? 3.780 -6.997 -8.935 1.00 98.69 104 ASN A C 1
ATOM 818 O O . ASN A 1 104 ? 4.030 -8.204 -8.922 1.00 98.69 104 ASN A O 1
ATOM 822 N N . ASN A 1 105 ? 2.836 -6.410 -8.204 1.00 98.88 105 ASN A N 1
ATOM 823 C CA . ASN A 1 105 ? 2.143 -7.049 -7.096 1.00 98.88 105 ASN A CA 1
ATOM 824 C C . ASN A 1 105 ? 0.630 -6.817 -7.187 1.00 98.88 105 ASN A C 1
ATOM 826 O O . ASN A 1 105 ? 0.189 -5.820 -7.771 1.00 98.88 105 ASN A O 1
ATOM 830 N N . GLN A 1 106 ? -0.136 -7.702 -6.547 1.00 98.88 106 GLN A N 1
ATOM 831 C CA . GLN A 1 106 ? -1.504 -7.439 -6.110 1.00 98.88 106 GLN A CA 1
ATOM 832 C C . GLN A 1 106 ? -1.452 -6.947 -4.661 1.00 98.88 106 GLN A C 1
ATOM 834 O O . GLN A 1 106 ? -1.136 -7.706 -3.746 1.00 98.88 106 GLN A O 1
ATOM 839 N N . TRP A 1 107 ? -1.756 -5.672 -4.457 1.00 98.94 107 TRP A N 1
ATOM 840 C CA . TRP A 1 107 ? -1.854 -5.024 -3.158 1.00 98.94 107 TRP A CA 1
ATOM 841 C C . TRP A 1 107 ? -3.273 -5.120 -2.612 1.00 98.94 107 TRP A C 1
ATOM 843 O O . TRP A 1 107 ? -4.232 -4.796 -3.307 1.00 98.94 107 TRP A O 1
ATOM 853 N N . MET A 1 108 ? -3.397 -5.504 -1.345 1.00 98.94 108 MET A N 1
ATOM 854 C CA . MET A 1 108 ? -4.638 -5.474 -0.576 1.00 98.94 108 MET A CA 1
ATOM 855 C C . MET A 1 108 ? -4.511 -4.415 0.513 1.00 98.94 108 MET A C 1
ATOM 857 O O . MET A 1 108 ? -3.608 -4.478 1.351 1.00 98.94 108 MET A O 1
ATOM 861 N N . VAL A 1 109 ? -5.429 -3.452 0.509 1.00 98.94 109 VAL A N 1
ATOM 862 C CA . VAL A 1 109 ? -5.499 -2.374 1.494 1.00 98.94 109 VAL A CA 1
ATOM 863 C C . VAL A 1 109 ? -6.803 -2.496 2.262 1.00 98.94 109 VAL A C 1
ATOM 865 O O . VAL A 1 109 ? -7.882 -2.229 1.732 1.00 98.94 109 VAL A O 1
ATOM 868 N N . VAL A 1 110 ? -6.692 -2.905 3.521 1.00 98.94 110 VAL A N 1
ATOM 869 C CA . VAL A 1 110 ? -7.827 -3.043 4.432 1.00 98.94 110 VAL A CA 1
ATOM 870 C C . VAL A 1 110 ? -7.914 -1.806 5.310 1.00 98.94 110 VAL A C 1
ATOM 872 O O . VAL A 1 110 ? -6.965 -1.470 6.019 1.00 98.94 110 VAL A O 1
ATOM 875 N N . ASP A 1 111 ? -9.065 -1.143 5.298 1.00 98.88 111 ASP A N 1
ATOM 876 C CA . ASP A 1 111 ? -9.360 -0.025 6.184 1.00 98.88 111 ASP A CA 1
ATOM 877 C C . ASP A 1 111 ? -10.126 -0.500 7.426 1.00 98.88 111 ASP A C 1
ATOM 879 O O . ASP A 1 111 ? -11.355 -0.607 7.428 1.00 98.88 111 ASP A O 1
ATOM 883 N N . TYR A 1 112 ? -9.404 -0.757 8.521 1.00 98.81 112 TYR A N 1
ATOM 884 C CA . TYR A 1 112 ? -10.022 -1.205 9.770 1.00 98.81 112 TYR A CA 1
ATOM 885 C C . TYR A 1 112 ? -10.895 -0.141 10.434 1.00 98.81 112 TYR A C 1
ATOM 887 O O . TYR A 1 112 ? -11.747 -0.500 11.243 1.00 98.81 112 TYR A O 1
ATOM 895 N N . LYS A 1 113 ? -10.777 1.144 10.065 1.00 98.69 113 LYS A N 1
ATOM 896 C CA . LYS A 1 113 ? -11.702 2.182 10.557 1.00 98.69 113 LYS A CA 1
ATOM 897 C C . LYS A 1 113 ? -13.140 1.914 10.113 1.00 98.69 113 LYS A C 1
ATOM 899 O O . LYS A 1 113 ? -14.077 2.377 10.755 1.00 98.69 113 LYS A O 1
ATOM 904 N N . LYS A 1 114 ? -13.310 1.168 9.018 1.00 98.56 114 LYS A N 1
ATOM 905 C CA . LYS A 1 114 ? -14.605 0.777 8.455 1.00 98.56 114 LYS A CA 1
ATOM 906 C C . LYS A 1 114 ? -15.110 -0.574 8.961 1.00 98.56 114 LYS A C 1
ATOM 908 O O . LYS A 1 114 ? -16.224 -0.968 8.628 1.00 98.56 114 LYS A O 1
ATOM 913 N N . PHE A 1 115 ? -14.327 -1.298 9.756 1.00 98.44 115 PHE A N 1
ATOM 914 C CA . PHE A 1 115 ? -14.716 -2.606 10.269 1.00 98.44 115 PHE A CA 1
ATOM 915 C C . PHE A 1 115 ? -15.326 -2.488 11.669 1.00 98.44 115 PHE A C 1
ATOM 917 O O . PHE A 1 115 ? -14.681 -2.021 12.603 1.00 98.44 115 PHE A O 1
ATOM 924 N N . THR A 1 116 ? -16.564 -2.957 11.831 1.00 98.31 116 THR A N 1
ATOM 925 C CA . THR A 1 116 ? -17.213 -3.098 13.143 1.00 98.31 116 THR A CA 1
ATOM 926 C C . THR A 1 116 ? -17.606 -4.562 13.354 1.00 98.31 116 THR A C 1
ATOM 928 O O . THR A 1 116 ? -18.360 -5.102 12.540 1.00 98.31 116 THR A O 1
ATOM 931 N N . PRO A 1 117 ? -17.129 -5.228 14.424 1.00 97.81 117 PRO A N 1
ATOM 932 C CA . PRO A 1 117 ? -17.483 -6.616 14.704 1.00 97.81 117 PRO A CA 1
ATOM 933 C C . PRO A 1 117 ? -19.000 -6.844 14.747 1.00 97.81 117 PRO A C 1
ATOM 935 O O . PRO A 1 117 ? -19.737 -6.088 15.378 1.00 97.81 117 PRO A O 1
ATOM 938 N N . GLY A 1 118 ? -19.464 -7.895 14.069 1.00 96.94 118 GLY A N 1
ATOM 939 C CA . GLY A 1 118 ? -20.883 -8.264 14.008 1.00 96.94 118 GLY A CA 1
ATOM 940 C C . GLY A 1 118 ? -21.747 -7.415 13.069 1.00 96.94 118 GLY A C 1
ATOM 941 O O . GLY A 1 118 ? -22.934 -7.701 12.944 1.00 96.94 118 GLY A O 1
ATOM 942 N N . GLN A 1 119 ? -21.184 -6.405 12.396 1.00 97.75 119 GLN A N 1
ATOM 943 C CA . GLN A 1 119 ? -21.901 -5.578 11.422 1.00 97.75 119 GLN A CA 1
ATOM 944 C C . GLN A 1 119 ? -21.545 -5.955 9.974 1.00 97.75 119 GLN A C 1
ATOM 946 O O . GLN A 1 119 ? -20.449 -6.466 9.721 1.00 97.75 119 GLN A O 1
ATOM 951 N N . PRO A 1 120 ? -22.439 -5.698 8.998 1.00 96.94 120 PRO A N 1
ATOM 952 C CA . PRO A 1 120 ? -22.116 -5.846 7.583 1.00 96.94 120 PRO A CA 1
ATOM 953 C C . PRO A 1 120 ? -20.906 -4.991 7.181 1.00 96.94 120 PRO A C 1
ATOM 955 O O . PRO A 1 120 ? -20.786 -3.845 7.603 1.00 96.94 120 PRO A O 1
ATOM 958 N N . LEU A 1 121 ? -20.034 -5.531 6.324 1.00 98.31 121 LEU A N 1
ATOM 959 C CA . LEU A 1 121 ? -18.847 -4.818 5.834 1.00 98.31 121 LEU A CA 1
ATOM 960 C C . LEU A 1 121 ? -19.271 -3.640 4.940 1.00 98.31 121 LEU A C 1
ATOM 962 O O . LEU A 1 121 ? -19.866 -3.922 3.902 1.00 98.31 121 LEU A O 1
ATOM 966 N N . PRO A 1 122 ? -19.002 -2.366 5.265 1.00 98.25 122 PRO A N 1
ATOM 967 C CA . PRO A 1 122 ? -19.387 -1.228 4.426 1.00 98.25 122 PRO A CA 1
ATOM 968 C C . PRO A 1 122 ? -18.386 -0.999 3.286 1.00 98.25 122 PRO A C 1
ATOM 970 O O . PRO A 1 122 ? -17.207 -1.303 3.442 1.00 98.25 122 PRO A O 1
ATOM 973 N N . ASP A 1 123 ? -18.846 -0.442 2.161 1.00 98.56 123 ASP A N 1
ATOM 974 C CA . ASP A 1 123 ? -18.015 -0.197 0.972 1.00 98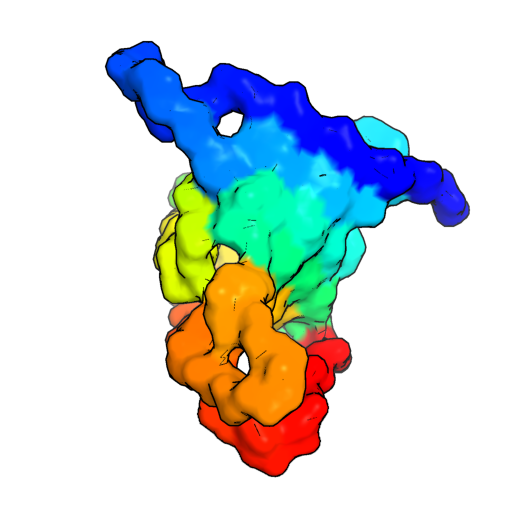.56 123 ASP A CA 1
ATOM 975 C C . ASP A 1 123 ? -16.744 0.625 1.287 1.00 98.56 123 ASP A C 1
ATOM 977 O O . ASP A 1 123 ? -16.689 1.497 2.168 1.00 98.56 123 ASP A O 1
ATOM 981 N N . GLY A 1 124 ? -15.681 0.309 0.558 1.00 98.44 124 GLY A N 1
ATOM 982 C CA . GLY A 1 124 ? -14.331 0.830 0.693 1.00 98.44 124 GLY A CA 1
ATOM 983 C C . GLY A 1 124 ? -13.556 0.281 1.887 1.00 98.44 124 GLY A C 1
ATOM 984 O O . GLY A 1 124 ? -12.588 0.923 2.291 1.00 98.44 124 GLY A O 1
ATOM 985 N N . LEU A 1 125 ? -13.985 -0.844 2.471 1.00 98.75 125 LEU A N 1
ATOM 986 C CA . LEU A 1 125 ? -13.238 -1.577 3.496 1.00 98.75 125 LEU A CA 1
ATOM 987 C C . LEU A 1 125 ? -12.029 -2.302 2.898 1.00 98.75 125 LEU A C 1
ATOM 989 O O . LEU A 1 125 ? -10.976 -2.306 3.526 1.00 98.75 125 LEU A O 1
ATOM 993 N N . LEU A 1 126 ? -12.168 -2.901 1.712 1.00 98.88 126 LEU A N 1
ATOM 994 C CA . LEU A 1 126 ? -11.082 -3.565 0.992 1.00 98.88 126 LEU A CA 1
ATOM 995 C C . LEU A 1 126 ? -10.895 -2.923 -0.380 1.00 98.88 126 LEU A C 1
ATOM 997 O O . LEU A 1 126 ? -11.732 -3.090 -1.264 1.00 98.88 126 LEU A O 1
ATOM 1001 N N . TRP A 1 127 ? -9.755 -2.269 -0.566 1.00 98.94 127 TRP A N 1
ATOM 1002 C CA . TRP A 1 127 ? -9.272 -1.860 -1.879 1.00 98.94 127 TRP A CA 1
ATOM 1003 C C . TRP A 1 127 ? -8.191 -2.814 -2.359 1.00 98.94 127 TRP A C 1
ATOM 1005 O O . TRP A 1 127 ? -7.296 -3.180 -1.593 1.00 98.94 127 TRP A O 1
ATOM 1015 N N . VAL A 1 128 ? -8.267 -3.201 -3.628 1.00 98.88 128 VAL A N 1
ATOM 1016 C CA . VAL A 1 128 ? -7.251 -4.025 -4.282 1.00 98.88 128 VAL A CA 1
ATOM 1017 C C . VAL A 1 128 ? -6.654 -3.245 -5.440 1.00 98.88 128 VAL A C 1
ATOM 1019 O O . VAL A 1 128 ? -7.378 -2.582 -6.180 1.00 98.88 128 VAL A O 1
ATOM 1022 N N . LEU A 1 129 ? -5.330 -3.296 -5.574 1.00 98.81 129 LEU A N 1
ATOM 1023 C CA . LEU A 1 129 ? -4.586 -2.687 -6.671 1.00 98.81 129 LEU A CA 1
ATOM 1024 C C . LEU A 1 129 ? -3.651 -3.712 -7.293 1.00 98.81 129 LEU A C 1
ATOM 1026 O O . LEU A 1 129 ? -2.899 -4.371 -6.588 1.00 98.81 129 LEU A O 1
ATOM 1030 N N . GLU A 1 130 ? -3.624 -3.770 -8.615 1.00 98.88 130 GLU A N 1
ATOM 1031 C CA . GLU A 1 130 ? -2.688 -4.587 -9.376 1.00 98.88 130 GLU A CA 1
ATOM 1032 C C . GLU A 1 130 ? -1.836 -3.726 -10.290 1.00 98.88 130 GLU A C 1
ATOM 1034 O O . GLU A 1 130 ? -2.319 -2.796 -10.943 1.00 98.88 130 GLU A O 1
ATOM 1039 N N . GLN A 1 131 ? -0.547 -4.045 -10.342 1.00 98.62 131 GLN A N 1
ATOM 1040 C CA . GLN A 1 131 ? 0.434 -3.308 -11.123 1.00 98.62 131 GLN A CA 1
ATOM 1041 C C . GLN A 1 131 ? 1.085 -4.193 -12.182 1.00 98.62 131 GLN A C 1
ATOM 1043 O O . GLN A 1 131 ? 1.546 -5.291 -11.892 1.00 98.62 131 GLN A O 1
ATOM 1048 N N . LEU A 1 132 ? 1.248 -3.637 -13.381 1.00 98.44 132 LEU A N 1
ATOM 1049 C CA . LEU A 1 132 ? 2.162 -4.103 -14.423 1.00 98.44 132 LEU A CA 1
ATOM 1050 C C . LEU A 1 132 ? 2.991 -2.919 -14.956 1.00 98.44 132 LEU A C 1
ATOM 1052 O O . LEU A 1 132 ? 2.679 -1.756 -14.671 1.00 98.44 132 LEU A O 1
ATOM 1056 N N . PRO A 1 133 ? 4.049 -3.148 -15.757 1.00 98.62 133 PRO A N 1
ATOM 1057 C CA . PRO A 1 133 ? 4.742 -2.043 -16.407 1.00 98.62 133 PRO A CA 1
ATOM 1058 C C . PRO A 1 133 ? 3.804 -1.265 -17.337 1.00 98.62 133 PRO A C 1
ATOM 1060 O O . PRO A 1 133 ? 3.281 -1.809 -18.307 1.00 98.62 133 PRO A O 1
ATOM 1063 N N . GLY A 1 134 ? 3.606 0.021 -17.034 1.00 97.62 134 GLY A N 1
ATOM 1064 C CA . GLY A 1 134 ? 2.741 0.919 -17.805 1.00 97.62 134 GLY A CA 1
ATOM 1065 C C . GLY A 1 134 ? 1.244 0.809 -17.501 1.00 97.62 134 GLY A C 1
ATOM 1066 O O . GLY A 1 134 ? 0.465 1.521 -18.129 1.00 97.62 134 GLY A O 1
ATOM 1067 N N . TYR A 1 135 ? 0.831 -0.033 -16.548 1.00 98.00 135 TYR A N 1
ATOM 1068 C CA . TYR A 1 135 ? -0.581 -0.252 -16.238 1.00 98.00 135 TYR A CA 1
ATOM 1069 C C . TYR A 1 135 ? -0.814 -0.461 -14.743 1.00 98.00 135 TYR A C 1
ATOM 1071 O O . TYR A 1 135 ? -0.048 -1.155 -14.078 1.00 98.00 135 TYR A O 1
ATOM 1079 N N . ILE A 1 136 ? -1.878 0.149 -14.227 1.00 98.56 136 ILE A N 1
ATOM 1080 C CA . ILE A 1 136 ? -2.396 -0.109 -12.886 1.00 98.56 136 ILE A CA 1
ATOM 1081 C C . ILE A 1 136 ? -3.909 -0.238 -12.981 1.00 98.56 136 ILE A C 1
ATOM 1083 O O . ILE A 1 136 ? -4.562 0.610 -13.592 1.00 98.56 136 ILE A O 1
ATOM 1087 N N . TYR A 1 137 ? -4.441 -1.266 -12.331 1.00 98.62 137 TYR A N 1
ATOM 1088 C CA . TYR A 1 137 ? -5.860 -1.402 -12.049 1.00 98.62 137 TYR A CA 1
ATOM 1089 C C . TYR A 1 137 ? -6.085 -1.323 -10.543 1.00 98.62 137 TYR A C 1
ATOM 1091 O O . TYR A 1 137 ? -5.257 -1.796 -9.770 1.00 98.62 137 TYR A O 1
ATOM 1099 N N . LYS A 1 138 ? -7.181 -0.700 -10.116 1.00 98.62 138 LYS A N 1
ATOM 1100 C CA . LYS A 1 138 ? -7.561 -0.610 -8.706 1.00 98.62 138 LYS A CA 1
ATOM 1101 C C . LYS A 1 138 ? -9.074 -0.584 -8.579 1.00 98.62 138 LYS A C 1
ATOM 1103 O O . LYS A 1 138 ? -9.739 0.061 -9.389 1.00 98.62 138 LYS A O 1
ATOM 1108 N N . GLU A 1 139 ? -9.597 -1.257 -7.567 1.00 98.75 139 GLU A N 1
ATOM 1109 C CA . GLU A 1 139 ? -11.035 -1.369 -7.346 1.00 98.75 139 GLU A CA 1
ATOM 1110 C C . GLU A 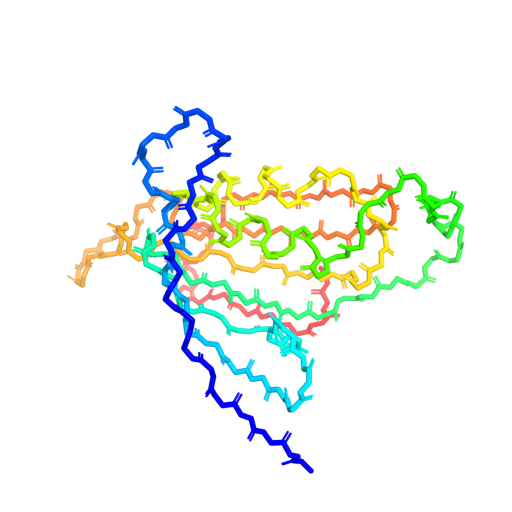1 139 ? -11.350 -1.599 -5.862 1.00 98.75 139 GLU A C 1
ATOM 1112 O O . GLU A 1 139 ? -10.583 -2.228 -5.126 1.00 98.75 139 GLU A O 1
ATOM 1117 N N . ASP A 1 140 ? -12.506 -1.102 -5.424 1.00 98.88 140 ASP A N 1
ATOM 1118 C CA . ASP A 1 140 ? -13.110 -1.491 -4.155 1.00 98.88 140 ASP A CA 1
ATOM 1119 C C . ASP A 1 140 ? -13.753 -2.877 -4.287 1.00 98.88 140 ASP A C 1
ATOM 1121 O O . ASP A 1 140 ? -14.825 -3.049 -4.872 1.00 98.88 140 ASP A O 1
ATOM 1125 N N . LEU A 1 141 ? -13.115 -3.878 -3.686 1.00 98.75 141 LEU A N 1
ATOM 1126 C CA . LEU A 1 141 ? -13.573 -5.265 -3.718 1.00 98.75 141 LEU A CA 1
ATOM 1127 C C . LEU A 1 141 ? -14.300 -5.679 -2.438 1.00 98.75 141 LEU A C 1
ATOM 1129 O O . LEU A 1 141 ? -14.533 -6.868 -2.202 1.00 98.75 141 LEU A O 1
ATOM 1133 N N . THR A 1 142 ? -14.767 -4.713 -1.642 1.00 98.81 142 THR A N 1
ATOM 1134 C CA . THR A 1 142 ? -15.568 -4.986 -0.443 1.00 98.81 142 THR A CA 1
ATOM 1135 C C . THR A 1 142 ? -16.814 -5.810 -0.758 1.00 98.81 142 THR A C 1
ATOM 1137 O O . THR A 1 142 ? -17.164 -6.714 -0.000 1.00 98.81 142 THR A O 1
ATOM 1140 N N . LYS A 1 143 ? -17.486 -5.559 -1.889 1.00 98.38 143 LYS A N 1
ATOM 1141 C CA . LYS A 1 143 ? -18.663 -6.343 -2.301 1.00 98.38 143 LYS A CA 1
ATOM 1142 C C . LYS A 1 143 ? -18.322 -7.822 -2.510 1.00 98.38 143 LYS A C 1
ATOM 1144 O O . LYS A 1 143 ? -19.118 -8.691 -2.149 1.00 98.38 143 LYS A O 1
ATOM 1149 N N . VAL A 1 144 ? -17.151 -8.109 -3.083 1.00 98.56 144 VAL A N 1
ATOM 1150 C CA . VAL A 1 144 ? -16.663 -9.479 -3.286 1.00 98.56 144 VAL A CA 1
ATOM 1151 C C . VAL A 1 144 ? -16.328 -10.111 -1.942 1.00 98.56 144 VAL A C 1
ATOM 1153 O O . VAL A 1 144 ? -16.858 -11.180 -1.646 1.00 98.56 144 VAL A O 1
ATOM 1156 N N . LEU A 1 145 ? -15.564 -9.408 -1.100 1.00 98.62 145 LEU A N 1
ATOM 1157 C CA . LEU A 1 145 ? -15.214 -9.845 0.251 1.00 98.62 145 LEU A CA 1
ATOM 1158 C C . LEU A 1 145 ? -16.459 -10.147 1.097 1.00 98.62 145 LEU A C 1
ATOM 1160 O O . LEU A 1 145 ? -16.530 -11.187 1.740 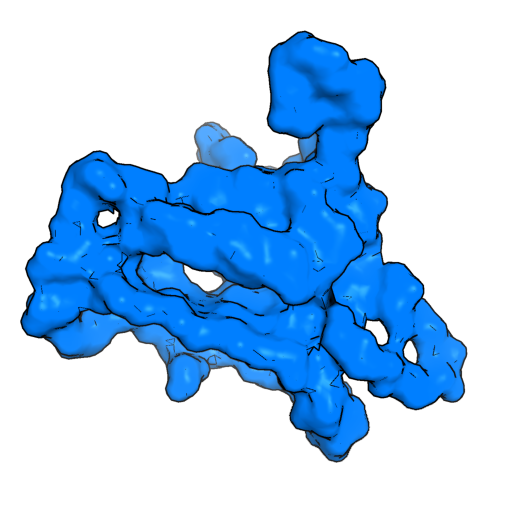1.00 98.62 145 LEU A O 1
ATOM 1164 N N . ARG A 1 146 ? -17.476 -9.280 1.065 1.00 97.56 146 ARG A N 1
ATOM 1165 C CA . ARG A 1 146 ? -18.741 -9.468 1.791 1.00 97.56 146 ARG A CA 1
ATOM 1166 C C . ARG A 1 146 ? -19.489 -10.713 1.312 1.00 97.56 146 ARG A C 1
ATOM 1168 O O . ARG A 1 146 ? -20.033 -11.445 2.129 1.00 97.56 146 ARG A O 1
ATOM 1175 N N . ARG A 1 147 ? -19.522 -10.952 -0.004 1.00 98.19 147 ARG A N 1
ATOM 1176 C CA . ARG A 1 147 ? -20.214 -12.102 -0.609 1.00 98.19 147 ARG A CA 1
ATOM 1177 C C . ARG A 1 147 ? -19.482 -13.421 -0.358 1.00 98.19 147 ARG A C 1
ATOM 1179 O O . ARG A 1 147 ? -20.133 -14.428 -0.117 1.00 98.19 147 ARG A O 1
ATOM 1186 N N . GLN A 1 148 ? -18.158 -13.426 -0.490 1.00 98.12 148 GLN A N 1
ATOM 1187 C CA . GLN A 1 148 ? -17.331 -14.634 -0.405 1.00 98.12 148 GLN A CA 1
ATOM 1188 C C . GLN A 1 148 ? -16.827 -14.919 1.005 1.00 98.12 148 GLN A C 1
ATOM 1190 O O . GLN A 1 148 ? -16.375 -16.026 1.246 1.00 98.12 148 GLN A O 1
ATOM 1195 N N . THR A 1 149 ? -16.896 -13.935 1.903 1.00 97.94 149 THR A N 1
ATOM 1196 C CA . THR A 1 149 ? -16.375 -13.937 3.280 1.00 97.94 149 THR A CA 1
ATOM 1197 C C . THR A 1 149 ? -14.851 -14.009 3.411 1.00 97.94 149 THR A C 1
ATOM 1199 O O . THR A 1 149 ? -14.345 -14.072 4.527 1.00 97.94 149 THR A O 1
ATOM 1202 N N . TYR A 1 150 ? -14.108 -13.983 2.303 1.00 98.38 150 TYR A N 1
ATOM 1203 C CA . TYR A 1 150 ? -12.647 -13.906 2.277 1.00 98.38 150 TYR A CA 1
ATOM 1204 C C . TYR A 1 150 ? -12.161 -13.250 0.975 1.00 98.38 150 TYR A C 1
ATOM 1206 O O . TYR A 1 150 ? -12.920 -13.131 0.013 1.00 98.38 150 TYR A O 1
ATOM 1214 N N . TRP A 1 151 ? -10.895 -12.831 0.959 1.00 98.56 151 TRP A N 1
ATOM 1215 C CA . TRP A 1 151 ? -10.165 -12.425 -0.242 1.00 98.56 151 TRP A CA 1
ATOM 1216 C C . TRP A 1 151 ? -8.825 -13.173 -0.275 1.00 98.56 151 TRP A C 1
ATOM 1218 O O . TRP A 1 151 ? -7.995 -12.946 0.610 1.00 98.56 151 TRP A O 1
ATOM 1228 N N . PRO A 1 152 ? -8.612 -14.103 -1.219 1.00 98.25 152 PRO A N 1
ATOM 1229 C CA . PRO A 1 152 ? -7.346 -14.808 -1.351 1.00 98.25 152 PRO A CA 1
ATOM 1230 C C . PRO A 1 152 ? -6.392 -14.064 -2.299 1.00 98.25 152 PRO A C 1
ATOM 1232 O O . PRO A 1 152 ? -6.826 -13.431 -3.256 1.00 98.25 152 PRO A O 1
ATOM 1235 N N . SER A 1 153 ? -5.086 -14.201 -2.074 1.00 98.62 153 SER A N 1
ATOM 1236 C CA . SER A 1 153 ? -4.045 -13.700 -2.978 1.00 98.62 153 SER A CA 1
ATOM 1237 C C . SER A 1 153 ? -2.905 -14.714 -3.035 1.00 98.62 153 SER A C 1
ATOM 1239 O O . SER A 1 153 ? -2.462 -15.201 -1.994 1.00 98.62 153 SER A O 1
ATOM 1241 N N . TYR A 1 154 ? -2.496 -15.106 -4.242 1.00 98.19 154 TYR A N 1
ATOM 1242 C CA . TYR A 1 154 ? -1.609 -16.258 -4.468 1.00 98.19 154 TYR A CA 1
ATOM 1243 C C . TYR A 1 154 ? -0.773 -16.111 -5.748 1.00 98.19 154 TYR A C 1
ATOM 1245 O O . TYR A 1 154 ? -0.616 -17.060 -6.513 1.00 98.19 154 TYR A O 1
ATOM 1253 N N . ASN A 1 155 ? -0.228 -14.911 -5.983 1.00 98.25 155 ASN A N 1
ATOM 1254 C CA . ASN A 1 155 ? 0.696 -14.628 -7.091 1.00 98.25 155 ASN A CA 1
ATOM 1255 C C . ASN A 1 155 ? 0.075 -14.727 -8.501 1.00 98.25 155 ASN A C 1
ATOM 1257 O O . ASN A 1 155 ? 0.802 -14.818 -9.490 1.00 98.25 155 ASN A O 1
ATOM 1261 N N . VAL A 1 156 ? -1.255 -14.680 -8.605 1.00 95.81 156 VAL A N 1
ATOM 1262 C CA . VAL A 1 156 ? -2.001 -14.656 -9.871 1.00 95.81 156 VAL A CA 1
ATOM 1263 C C . VAL A 1 156 ? -2.940 -13.444 -9.850 1.00 95.81 156 VAL A C 1
ATOM 1265 O O . VAL A 1 156 ? -3.693 -13.334 -8.879 1.00 95.81 156 VAL A O 1
ATOM 1268 N N . PRO A 1 157 ? -2.862 -12.544 -10.851 1.00 84.69 157 PRO A N 1
ATOM 1269 C CA . PRO A 1 157 ? -3.803 -11.439 -11.010 1.00 84.69 157 PRO A CA 1
ATOM 1270 C C . PRO A 1 157 ? -5.155 -11.915 -11.561 1.00 84.69 157 PRO A C 1
ATOM 1272 O O . PRO A 1 157 ? -5.145 -12.803 -12.450 1.00 84.69 157 PRO A O 1
#

pLDDT: mean 97.96, std 1.98, range [84.69, 98.94]

Sequence (157 aa):
MLRILKKYSFKFHSTYGSSELIPGHTATFSSSPGRIFSGDDFYLISSGLATMETTTGNGNSSLFRYIKPTTNLEYVRNIAANRLATSGEEWTDIFSRYNSGTYNNQWMVVDYKKFTPGQPLPDGLLWVLEQLPGYIYKEDLTKVLRRQTYWPSYNVP